Protein AF-A0A9P8FH98-F1 (afdb_monomer)

InterPro domains:
  IPR036866 Ribonuclease Z/Hydroxyacylglutathione hydrolase-like [G3DSA:3.60.15.10] (1-105)

Mean predicted aligned error: 7.42 Å

Sequence (120 aa):
MQFLLSLPDHFKLYTGYDYPPEDREYGGEKGQPRPYATVDEHKQSNKHAKSGTMENEFVQWRTTRDNELKAPKLLHQSLQVNLLGGRFPTASGEQPALLTVPVQLPEDFQNGVHGMKVKL

Organism: Aureobasidium melanogenum (NCBI:txid46634)

Nearest PDB structures (foldseek):
  4efz-assembly3_B  TM=9.538E-01  e=1.073E-05  Burkholderia pseudomallei 1710b
  4efz-assembly2_A  TM=9.603E-01  e=1.759E-05  Burkholderia pseudomallei 1710b

Solvent-accessible surface area (backbone atoms only — not comparable to full-atom values): 7738 Å² total; per-residue (Å²): 109,70,72,65,59,68,45,63,49,85,42,72,48,71,52,97,72,65,83,53,53,72,81,42,72,42,98,91,40,60,42,40,75,64,63,53,50,32,28,43,55,38,40,74,64,36,93,73,68,19,69,88,61,50,68,69,60,40,51,53,54,49,52,60,53,55,76,73,56,76,80,63,96,55,50,57,58,49,50,59,22,54,78,53,76,69,39,73,62,76,53,61,87,95,45,77,56,71,80,76,69,93,74,88,70,57,70,77,68,72,75,53,92,80,75,86,75,80,78,130

Structure (mmCIF, N/CA/C/O backbone):
data_AF-A0A9P8FH98-F1
#
_entry.id   AF-A0A9P8FH98-F1
#
loop_
_atom_site.group_PDB
_atom_site.id
_atom_site.type_symbol
_atom_site.label_atom_id
_atom_site.label_alt_id
_atom_site.label_comp_id
_atom_site.label_asym_id
_atom_site.label_entity_id
_atom_site.label_seq_id
_atom_site.pdbx_PDB_ins_code
_atom_site.Cartn_x
_atom_site.Cartn_y
_atom_site.Cartn_z
_atom_site.occupancy
_atom_site.B_iso_or_equiv
_atom_site.auth_seq_id
_atom_site.auth_comp_id
_atom_site.auth_asym_id
_atom_site.auth_atom_id
_atom_site.pdbx_PDB_model_num
ATOM 1 N N . MET A 1 1 ? -12.305 5.612 0.713 1.00 88.88 1 MET A N 1
ATOM 2 C CA . MET A 1 1 ? -12.540 4.903 1.993 1.00 88.88 1 MET A CA 1
ATOM 3 C C . MET A 1 1 ? -13.987 4.982 2.453 1.00 88.88 1 MET A C 1
ATOM 5 O O . MET A 1 1 ? -14.566 3.924 2.630 1.00 88.88 1 MET A O 1
ATOM 9 N N . GLN A 1 2 ? -14.594 6.169 2.589 1.00 93.44 2 GLN A N 1
ATOM 10 C CA . GLN A 1 2 ? -15.958 6.309 3.138 1.00 93.44 2 GLN A CA 1
ATOM 11 C C . GLN A 1 2 ? -17.017 5.447 2.433 1.00 93.44 2 GLN A C 1
ATOM 13 O O . GLN A 1 2 ? -17.798 4.783 3.100 1.00 93.44 2 GLN A O 1
ATOM 18 N N . PHE A 1 3 ? -16.975 5.350 1.098 1.00 95.75 3 PHE A N 1
ATOM 19 C CA . PHE A 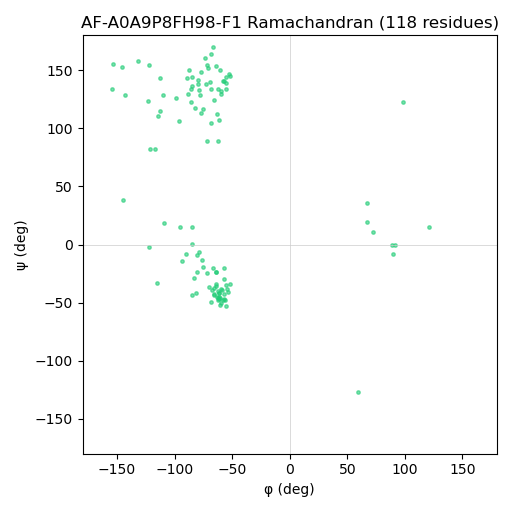1 3 ? -17.846 4.430 0.358 1.00 95.75 3 PHE A CA 1
ATOM 20 C C . PHE A 1 3 ? -17.700 2.968 0.818 1.00 95.75 3 PHE A C 1
ATOM 22 O O . PHE A 1 3 ? -18.696 2.325 1.122 1.00 95.75 3 PHE A O 1
ATOM 29 N N . LEU A 1 4 ? -16.472 2.454 0.954 1.00 96.12 4 LEU A N 1
ATOM 30 C CA . LEU A 1 4 ? -16.242 1.085 1.432 1.00 96.12 4 LEU A CA 1
ATOM 31 C C . LEU A 1 4 ? -16.730 0.895 2.873 1.00 96.12 4 LEU A C 1
ATOM 33 O O . LEU A 1 4 ? -17.253 -0.162 3.200 1.00 96.12 4 LEU A O 1
ATOM 37 N N . LEU A 1 5 ? -16.599 1.923 3.718 1.00 96.19 5 LEU A N 1
ATOM 38 C CA . LEU A 1 5 ? -17.099 1.889 5.094 1.00 96.19 5 LEU A CA 1
ATOM 39 C C . LEU A 1 5 ? -18.624 2.056 5.184 1.00 96.19 5 LEU A C 1
ATOM 41 O O . LEU A 1 5 ? -19.198 1.773 6.225 1.00 96.19 5 LEU A O 1
ATOM 45 N N . SER A 1 6 ? -19.306 2.469 4.115 1.00 9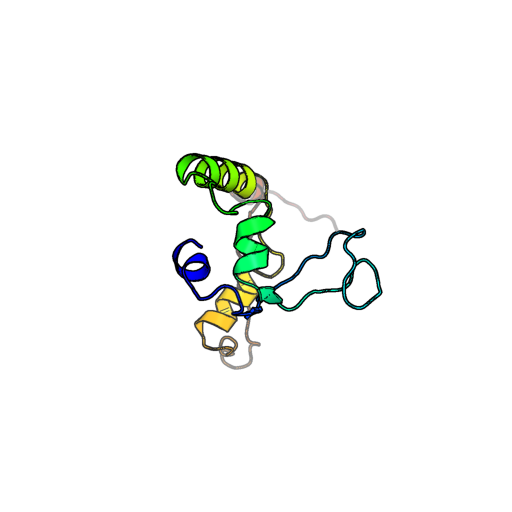6.62 6 SER A N 1
ATOM 46 C CA . SER A 1 6 ? -20.776 2.487 4.068 1.00 96.62 6 SER A CA 1
ATOM 47 C C . SER A 1 6 ? -21.403 1.119 3.769 1.00 96.62 6 SER A C 1
ATOM 49 O O . SER A 1 6 ? -22.617 0.969 3.884 1.00 96.62 6 SER A O 1
ATOM 51 N N . LEU A 1 7 ? -20.593 0.118 3.407 1.00 98.25 7 LEU A N 1
ATOM 52 C CA . LEU A 1 7 ? -21.054 -1.255 3.190 1.00 98.25 7 LEU A CA 1
ATOM 53 C C . LEU A 1 7 ? -21.492 -1.918 4.518 1.00 98.25 7 LEU A C 1
ATOM 55 O O . LEU A 1 7 ? -21.156 -1.417 5.594 1.00 98.25 7 LEU A O 1
ATOM 59 N N . PRO A 1 8 ? -22.236 -3.044 4.476 1.00 98.69 8 PRO A N 1
ATOM 60 C CA . PRO A 1 8 ? -22.638 -3.760 5.683 1.00 98.69 8 PRO A CA 1
ATOM 61 C C . PRO A 1 8 ? -21.446 -4.194 6.539 1.00 98.69 8 PRO A C 1
ATOM 63 O O . PRO A 1 8 ? -20.443 -4.685 6.028 1.00 98.69 8 PRO A O 1
ATOM 66 N N . ASP A 1 9 ? -21.601 -4.086 7.855 1.00 98.62 9 ASP A N 1
ATOM 67 C CA . ASP A 1 9 ? -20.528 -4.271 8.840 1.00 98.62 9 ASP A CA 1
ATOM 68 C C . ASP A 1 9 ? -19.798 -5.621 8.737 1.00 98.62 9 ASP A C 1
ATOM 70 O O . ASP A 1 9 ? -18.580 -5.690 8.895 1.00 98.62 9 ASP A O 1
ATOM 74 N N . HIS A 1 10 ? -20.523 -6.685 8.387 1.00 98.50 10 HIS A N 1
ATOM 75 C CA . HIS A 1 10 ? -19.986 -8.040 8.253 1.00 98.50 10 HIS A CA 1
ATOM 76 C C . HIS A 1 10 ? -19.232 -8.294 6.934 1.00 98.50 10 HIS A C 1
ATOM 78 O O . HIS A 1 10 ? -18.660 -9.374 6.757 1.00 98.50 10 HIS A O 1
ATOM 84 N N . PHE A 1 11 ? -19.235 -7.350 5.986 1.00 98.56 11 PHE A N 1
ATOM 85 C CA . PHE A 1 11 ? -18.540 -7.530 4.712 1.00 98.56 11 PHE A CA 1
ATOM 86 C C . PHE A 1 11 ? -17.031 -7.545 4.930 1.00 98.56 11 PHE A C 1
ATOM 88 O O . PHE A 1 11 ? -16.474 -6.690 5.616 1.00 98.56 11 PHE A O 1
ATOM 95 N N . LYS A 1 12 ? -16.363 -8.516 4.306 1.00 98.50 12 LYS A N 1
ATOM 96 C CA . LYS A 1 12 ? -14.905 -8.639 4.320 1.00 98.50 12 LYS A CA 1
ATOM 97 C C . LYS A 1 12 ? -14.312 -7.786 3.206 1.00 98.50 12 LYS A C 1
ATOM 99 O O . LYS A 1 12 ? -14.615 -8.002 2.034 1.00 98.50 12 LYS A O 1
ATOM 104 N N . LEU A 1 13 ? -13.438 -6.855 3.570 1.00 97.88 13 LEU A N 1
ATOM 105 C CA . LEU A 1 13 ? -12.635 -6.081 2.631 1.00 97.88 13 LEU A CA 1
ATOM 106 C C . LEU A 1 13 ? -11.264 -6.746 2.505 1.00 97.88 13 LEU A C 1
ATOM 108 O O . LEU A 1 13 ? -10.452 -6.688 3.428 1.00 97.88 13 LEU A O 1
ATOM 112 N N . TYR A 1 14 ? -11.026 -7.409 1.374 1.00 97.62 14 TYR A N 1
ATOM 113 C CA . TYR A 1 14 ? -9.752 -8.068 1.091 1.00 97.62 14 TYR A CA 1
ATOM 114 C C . TYR A 1 14 ? -8.705 -7.040 0.659 1.00 97.62 14 TYR A C 1
ATOM 116 O O . TYR A 1 14 ? -8.960 -6.222 -0.228 1.00 97.62 14 TYR A O 1
ATOM 124 N N . THR A 1 15 ? -7.535 -7.061 1.294 1.00 94.50 15 THR A N 1
ATOM 125 C CA . THR A 1 15 ? -6.455 -6.112 1.006 1.00 94.50 15 THR A CA 1
ATOM 126 C C . THR A 1 15 ? -5.547 -6.646 -0.099 1.00 94.50 15 THR A C 1
ATOM 128 O O . THR A 1 15 ? -5.265 -7.837 -0.177 1.00 94.50 15 THR A O 1
ATOM 131 N N . GLY A 1 16 ? -5.059 -5.753 -0.966 1.00 95.12 16 GLY A N 1
ATOM 132 C CA . GLY A 1 16 ? -4.065 -6.126 -1.981 1.00 95.12 16 GLY A CA 1
ATOM 133 C C . GLY A 1 16 ? -2.676 -6.395 -1.394 1.00 95.12 16 GLY A C 1
ATOM 134 O O . GLY A 1 16 ? -1.891 -7.130 -1.979 1.00 95.12 16 GLY A O 1
ATOM 135 N N . TYR A 1 17 ? -2.384 -5.803 -0.233 1.00 95.25 17 TYR A N 1
ATOM 136 C CA . TYR A 1 17 ? -1.128 -5.953 0.492 1.00 95.25 17 TYR A CA 1
ATOM 137 C C . TYR A 1 17 ? -1.389 -5.900 1.989 1.00 95.25 17 TYR A C 1
ATOM 139 O O . TYR A 1 17 ? -2.316 -5.225 2.447 1.00 95.25 17 TYR A O 1
ATOM 147 N N . ASP A 1 18 ? -0.519 -6.549 2.749 1.00 95.06 18 ASP A N 1
ATOM 148 C CA . ASP A 1 18 ? -0.491 -6.424 4.190 1.00 95.06 18 ASP A CA 1
ATOM 149 C C . ASP A 1 18 ? 0.954 -6.461 4.695 1.00 95.06 18 ASP A C 1
ATOM 151 O O . ASP A 1 18 ? 1.742 -7.329 4.324 1.00 95.06 18 ASP A O 1
ATOM 155 N N . TYR A 1 19 ? 1.290 -5.465 5.510 1.00 93.69 19 TYR A N 1
ATOM 156 C CA . TYR A 1 19 ? 2.607 -5.278 6.109 1.00 93.69 19 TYR A CA 1
ATOM 157 C C . TYR A 1 19 ? 2.431 -5.381 7.631 1.00 93.69 19 TYR A C 1
ATOM 159 O O . TYR A 1 19 ? 2.233 -4.346 8.282 1.00 93.69 19 TYR A O 1
ATOM 167 N N . PRO A 1 20 ? 2.385 -6.607 8.192 1.00 92.56 20 PRO A N 1
ATOM 168 C CA . PRO A 1 20 ? 2.103 -6.821 9.605 1.00 92.56 20 PRO A CA 1
ATOM 169 C C . PRO A 1 20 ? 3.142 -6.123 10.489 1.00 92.56 20 PRO A C 1
ATOM 171 O O . PRO A 1 20 ? 4.340 -6.334 10.297 1.00 92.56 20 PRO A O 1
ATOM 174 N N . PRO A 1 21 ? 2.712 -5.325 11.482 1.00 91.94 21 PRO A N 1
ATOM 175 C CA . PRO A 1 21 ? 3.550 -5.029 12.636 1.00 91.94 21 PRO A CA 1
ATOM 176 C C . PRO A 1 21 ? 4.002 -6.335 13.303 1.00 91.94 21 PRO A C 1
ATOM 178 O O . PRO A 1 21 ? 3.228 -7.294 13.352 1.00 91.94 21 PRO A O 1
ATOM 181 N N . GLU A 1 22 ? 5.228 -6.367 13.826 1.00 92.56 22 GLU A N 1
ATOM 182 C CA . GLU A 1 22 ? 5.819 -7.567 14.440 1.00 92.56 22 GLU A CA 1
ATOM 183 C C . GLU A 1 22 ? 4.977 -8.124 15.595 1.00 92.56 22 GLU A C 1
ATOM 185 O O . GLU A 1 22 ? 4.955 -9.327 15.837 1.00 92.56 22 GLU A O 1
ATOM 190 N N . ASP A 1 23 ? 4.252 -7.257 16.295 1.00 92.56 23 ASP A N 1
ATOM 191 C CA . ASP A 1 23 ? 3.439 -7.579 17.461 1.00 92.56 23 ASP A CA 1
ATOM 192 C C . ASP A 1 23 ? 1.990 -7.958 17.127 1.00 92.56 23 ASP A C 1
ATOM 194 O O . ASP A 1 23 ? 1.262 -8.418 18.010 1.00 92.56 23 ASP A O 1
ATOM 198 N N . ARG A 1 24 ? 1.551 -7.801 15.872 1.00 91.88 24 ARG A N 1
ATOM 199 C CA . ARG A 1 24 ? 0.159 -8.058 15.496 1.00 91.88 24 ARG A CA 1
ATOM 200 C C . ARG A 1 24 ? -0.118 -9.558 15.427 1.00 91.88 24 ARG A C 1
ATOM 202 O O . ARG A 1 24 ? 0.411 -10.251 14.560 1.00 91.88 24 ARG A O 1
ATOM 209 N N . GLU A 1 25 ? -1.004 -10.035 16.295 1.00 92.44 25 GLU A N 1
ATOM 210 C CA . GLU A 1 25 ? -1.488 -11.417 16.286 1.00 92.44 25 GLU A CA 1
ATOM 211 C C . GLU A 1 25 ? -2.555 -11.640 15.209 1.00 92.44 25 GLU A C 1
ATOM 213 O O . GLU A 1 25 ? -3.505 -10.864 15.066 1.00 92.44 25 GLU A O 1
ATOM 218 N N . TYR A 1 26 ? -2.408 -12.722 14.447 1.00 91.50 26 TYR A N 1
ATOM 219 C CA . TYR A 1 26 ? -3.413 -13.204 13.508 1.00 91.50 26 TYR A CA 1
ATOM 220 C C . TYR A 1 26 ? -3.240 -14.710 13.282 1.00 91.50 26 TYR A C 1
ATOM 222 O O . TYR A 1 26 ? -2.130 -15.194 13.093 1.00 91.50 26 TYR A O 1
ATOM 230 N N . GLY A 1 27 ? -4.335 -15.475 13.322 1.00 88.94 27 GLY A N 1
ATOM 231 C CA . GLY A 1 27 ? -4.278 -16.929 13.116 1.00 88.94 27 GLY A CA 1
ATOM 232 C C . GLY A 1 27 ? -3.542 -17.712 14.213 1.00 88.94 27 GLY A C 1
ATOM 233 O O . GLY A 1 27 ? -3.146 -18.843 13.971 1.00 88.94 27 GLY A O 1
ATOM 234 N N . GLY A 1 28 ? -3.367 -17.127 15.404 1.00 91.88 28 GLY A N 1
ATOM 235 C CA . GLY A 1 28 ? -2.667 -17.753 16.534 1.00 91.88 28 GLY A CA 1
ATOM 236 C C . GLY A 1 28 ? -1.167 -17.450 16.607 1.00 91.88 28 GLY A C 1
ATOM 237 O O . GLY A 1 28 ? -0.513 -17.891 17.546 1.00 91.88 28 GLY A O 1
ATOM 238 N N . GLU A 1 29 ? -0.628 -16.672 15.666 1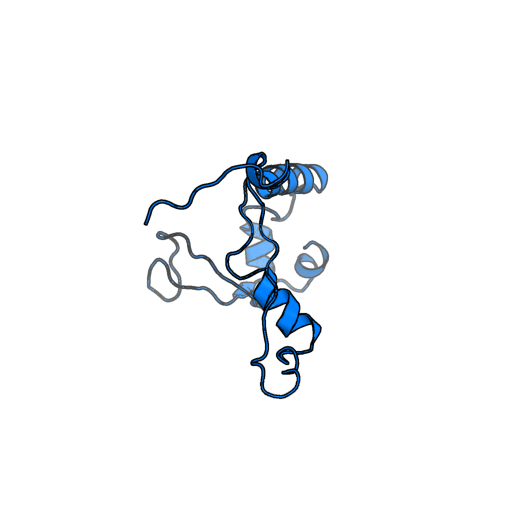.00 92.12 29 GLU A N 1
ATOM 239 C CA . GLU A 1 29 ? 0.787 -16.296 15.625 1.00 92.12 29 GLU A CA 1
ATOM 240 C C . GLU A 1 29 ? 0.964 -14.784 15.400 1.00 92.12 29 GLU A C 1
ATOM 242 O O . GLU A 1 29 ? 0.076 -14.098 14.887 1.00 92.12 29 GLU A O 1
ATOM 247 N N . LYS A 1 30 ? 2.126 -14.249 15.792 1.00 93.88 30 LYS A N 1
ATOM 248 C CA . LYS A 1 30 ? 2.492 -12.835 15.612 1.00 93.88 30 LYS A CA 1
ATOM 249 C C . LYS A 1 30 ? 3.142 -12.587 14.258 1.00 93.88 30 LYS A C 1
ATOM 251 O O . LYS A 1 30 ? 3.808 -13.462 13.714 1.00 93.88 30 LYS A O 1
ATOM 256 N N . GLY A 1 31 ? 2.959 -11.383 13.722 1.00 91.44 31 GLY A N 1
ATOM 257 C CA . GLY A 1 31 ? 3.571 -10.975 12.458 1.00 91.44 31 GLY A CA 1
ATOM 258 C C . GLY A 1 31 ? 2.958 -11.648 11.227 1.00 91.44 31 GLY A C 1
ATOM 259 O O . GLY A 1 31 ? 3.502 -11.527 10.132 1.00 91.44 31 GLY A O 1
ATOM 260 N N . GLN A 1 32 ? 1.828 -12.347 11.378 1.00 92.94 32 GLN A N 1
ATOM 261 C CA . GLN A 1 32 ? 1.185 -13.038 10.266 1.00 92.94 32 GLN A CA 1
ATOM 262 C C . GLN A 1 32 ? 0.377 -12.073 9.390 1.00 92.94 32 GLN A C 1
ATOM 264 O O . GLN A 1 32 ? -0.293 -11.168 9.916 1.00 92.94 32 GLN A O 1
ATOM 269 N N . PRO A 1 33 ? 0.395 -12.259 8.056 1.00 93.31 33 PRO A N 1
ATOM 270 C CA . PRO A 1 33 ? -0.410 -11.464 7.156 1.00 93.31 33 PRO A CA 1
ATOM 271 C C . PRO A 1 33 ? -1.893 -11.793 7.327 1.00 93.31 33 PRO A C 1
ATOM 273 O O . PRO A 1 33 ? -2.302 -12.946 7.457 1.00 93.31 33 PRO A O 1
ATOM 276 N N . ARG A 1 34 ? -2.713 -10.752 7.284 1.00 94.31 34 ARG A N 1
ATOM 277 C CA . ARG A 1 34 ? -4.159 -10.796 7.402 1.00 94.31 34 ARG A CA 1
ATOM 278 C C . ARG A 1 34 ? -4.767 -10.388 6.052 1.00 94.31 34 ARG A C 1
ATOM 280 O O . ARG A 1 34 ? -4.622 -9.233 5.661 1.00 94.31 34 ARG A O 1
ATOM 287 N N . PRO A 1 35 ? -5.473 -11.292 5.346 1.00 95.06 35 PRO A N 1
ATOM 288 C CA . PRO A 1 35 ? -5.941 -11.048 3.979 1.00 95.06 35 PRO A CA 1
ATOM 289 C C . PRO A 1 35 ? -7.151 -10.111 3.890 1.00 95.06 35 PRO A C 1
ATOM 291 O O . PRO A 1 35 ? -7.447 -9.597 2.816 1.00 95.06 35 PRO A O 1
ATOM 294 N N . TYR A 1 36 ? -7.889 -9.924 4.988 1.00 96.62 36 TYR A N 1
ATOM 295 C CA . TYR A 1 36 ? -9.044 -9.031 5.041 1.00 96.62 36 TYR A CA 1
ATOM 296 C C . TYR A 1 36 ? -9.288 -8.507 6.455 1.00 96.62 36 TYR A C 1
ATOM 298 O O . TYR A 1 36 ? -9.002 -9.200 7.436 1.00 96.62 36 TYR A O 1
ATOM 306 N N . ALA A 1 37 ? -9.937 -7.352 6.560 1.00 95.94 37 ALA A N 1
ATOM 307 C CA . ALA A 1 37 ? -10.681 -6.946 7.749 1.00 95.94 37 ALA A CA 1
ATOM 308 C C . ALA A 1 37 ? -12.138 -6.665 7.368 1.00 95.94 37 ALA A C 1
ATOM 310 O O . ALA A 1 37 ? -12.460 -6.426 6.203 1.00 95.94 37 ALA A O 1
ATOM 311 N N . THR A 1 38 ? -13.043 -6.791 8.327 1.00 98.12 38 THR A N 1
ATOM 312 C CA . THR A 1 38 ? -14.453 -6.460 8.125 1.00 98.12 38 THR A CA 1
ATOM 313 C C . THR A 1 38 ? -14.650 -4.947 8.071 1.00 98.12 38 THR A C 1
ATOM 315 O O . THR A 1 38 ? -13.799 -4.173 8.524 1.00 98.12 38 THR A O 1
ATOM 318 N N . VAL A 1 39 ? -15.775 -4.510 7.505 1.00 98.56 39 VAL A N 1
ATOM 319 C CA . VAL A 1 39 ? -16.153 -3.091 7.509 1.00 98.56 39 VAL A CA 1
ATOM 320 C C . VAL A 1 39 ? -16.222 -2.554 8.940 1.00 98.56 39 VAL A C 1
ATOM 322 O O . VAL A 1 39 ? -15.693 -1.472 9.199 1.00 98.56 39 VAL A O 1
ATOM 325 N N . ASP A 1 40 ? -16.790 -3.324 9.871 1.00 98.50 40 ASP A N 1
ATOM 326 C CA . ASP A 1 40 ? -16.850 -2.961 11.291 1.00 98.50 40 ASP A CA 1
ATOM 327 C C . ASP A 1 40 ? -15.458 -2.758 11.906 1.00 98.50 40 ASP A C 1
ATOM 329 O O . ASP A 1 40 ? -15.156 -1.703 12.466 1.00 98.50 40 ASP A O 1
ATOM 333 N N . GLU A 1 41 ? -14.548 -3.716 11.710 1.00 97.44 41 GLU A N 1
ATOM 334 C CA . GLU A 1 41 ? -13.176 -3.601 12.214 1.00 97.44 41 GLU A CA 1
ATOM 335 C C . GLU A 1 41 ? -12.467 -2.363 11.654 1.00 97.44 41 GLU A C 1
ATOM 337 O O . GLU A 1 41 ? -11.763 -1.667 12.392 1.00 97.44 41 GLU A O 1
ATOM 342 N N . HIS A 1 42 ? -12.669 -2.032 10.374 1.00 97.69 42 HIS A N 1
ATOM 343 C CA . HIS A 1 42 ? -12.121 -0.803 9.805 1.00 97.69 42 HIS A CA 1
ATOM 344 C C . HIS A 1 42 ? -12.743 0.462 10.414 1.00 97.69 42 HIS A C 1
ATOM 346 O O . HIS A 1 42 ? -12.002 1.400 10.719 1.00 97.69 42 HIS A O 1
ATOM 352 N N . LYS A 1 43 ? -14.064 0.498 10.623 1.00 98.06 43 LYS A N 1
ATOM 353 C CA . LYS A 1 43 ? -14.752 1.629 11.271 1.00 98.06 43 LYS A CA 1
ATOM 354 C C . LYS A 1 43 ? -14.240 1.881 12.682 1.00 98.06 43 LYS A C 1
ATOM 356 O O . LYS A 1 43 ? -14.113 3.037 13.072 1.00 98.06 43 LYS A O 1
ATOM 361 N N . GLN A 1 44 ? -13.949 0.825 13.434 1.00 97.81 44 GLN A N 1
ATOM 362 C CA . GLN A 1 44 ? -13.546 0.937 14.835 1.00 97.81 44 GLN A CA 1
ATOM 363 C C . GLN A 1 44 ? -12.043 1.195 14.999 1.00 97.81 44 GLN A C 1
ATOM 365 O O . GLN A 1 44 ? -11.634 2.029 15.807 1.00 97.81 44 GLN A O 1
ATOM 370 N N . SER A 1 45 ? -11.212 0.485 14.231 1.00 95.12 45 SER A N 1
ATOM 371 C CA . SER A 1 45 ? -9.787 0.317 14.553 1.00 95.12 45 SER A CA 1
ATOM 372 C C . SER A 1 45 ? -8.812 0.791 13.473 1.00 95.12 45 SER A C 1
ATOM 374 O O . SER A 1 45 ? -7.599 0.750 13.690 1.00 95.12 45 SER A O 1
ATOM 376 N N . ASN A 1 46 ? -9.285 1.280 12.318 1.00 95.38 46 ASN A N 1
ATOM 377 C CA . ASN A 1 46 ? -8.374 1.803 11.300 1.00 95.38 46 ASN A CA 1
ATOM 378 C C . ASN A 1 46 ? -7.610 3.023 11.843 1.00 95.38 46 ASN A C 1
ATOM 380 O O . ASN A 1 46 ? -8.176 4.095 12.046 1.00 95.38 46 ASN A O 1
ATOM 384 N N . LYS A 1 47 ? -6.297 2.864 12.030 1.00 93.56 47 LYS A N 1
ATOM 385 C CA . LYS A 1 47 ? -5.409 3.896 12.589 1.00 93.56 47 LYS A CA 1
ATOM 386 C C . LYS A 1 47 ? -5.401 5.228 11.831 1.00 93.56 47 LYS A C 1
ATOM 388 O O . LYS A 1 47 ? -4.998 6.229 12.408 1.00 93.56 47 LYS A O 1
ATOM 393 N N . HIS A 1 48 ? -5.835 5.236 10.571 1.00 95.19 48 HIS A N 1
ATOM 394 C CA . HIS A 1 48 ? -5.750 6.403 9.691 1.00 95.19 48 HIS A CA 1
ATOM 395 C C . HIS A 1 48 ? -7.109 6.951 9.271 1.00 95.19 48 HIS A C 1
ATOM 397 O O . HIS A 1 48 ? -7.223 8.142 9.029 1.00 95.19 48 HIS A O 1
ATOM 403 N N . ALA A 1 49 ? -8.116 6.090 9.119 1.00 95.75 49 ALA A N 1
ATOM 404 C CA . ALA A 1 49 ? -9.392 6.443 8.491 1.00 95.75 49 ALA A CA 1
ATOM 405 C C . ALA A 1 49 ? -10.589 5.729 9.143 1.00 95.75 49 ALA A C 1
ATOM 407 O O . ALA A 1 49 ? -11.488 5.258 8.444 1.00 95.75 49 ALA A O 1
ATOM 408 N N . LYS A 1 50 ? -10.564 5.577 10.472 1.00 96.00 50 LYS A N 1
ATOM 409 C CA . LYS A 1 50 ? -11.701 5.063 11.252 1.00 96.00 50 LYS A CA 1
ATOM 410 C C . LYS A 1 50 ? -12.888 6.033 11.222 1.00 96.00 50 LYS A C 1
ATOM 412 O O . LYS A 1 50 ? -12.773 7.177 10.778 1.00 96.00 50 LYS A O 1
ATOM 417 N N . SER A 1 51 ? -14.037 5.584 11.719 1.00 95.81 51 SER A N 1
ATOM 418 C CA . SER A 1 51 ? -15.212 6.442 11.887 1.00 95.81 51 SER A CA 1
ATOM 419 C C . SER A 1 51 ? -14.872 7.669 12.735 1.00 95.81 51 SER A C 1
ATOM 421 O O . SER A 1 51 ? -14.233 7.558 13.781 1.00 95.81 51 SER A O 1
ATOM 423 N N . GLY A 1 52 ? -15.309 8.840 12.272 1.00 94.56 52 GLY A N 1
ATOM 424 C CA . GLY A 1 52 ? -15.042 10.126 12.919 1.00 94.56 52 GLY A CA 1
ATOM 425 C C . GLY A 1 52 ? -13.756 10.828 12.470 1.00 94.56 52 GLY A C 1
ATOM 426 O O . GLY A 1 52 ? -13.576 11.985 12.829 1.00 94.56 52 GLY A O 1
ATOM 427 N N . THR A 1 53 ? -12.889 10.197 11.666 1.00 96.19 53 THR A N 1
ATOM 428 C CA . THR A 1 53 ? -11.751 10.902 11.051 1.00 96.19 53 THR A CA 1
ATOM 429 C C . THR A 1 53 ? -12.250 11.957 10.061 1.00 96.19 53 THR A C 1
ATOM 431 O O . THR A 1 53 ? -12.972 11.622 9.116 1.00 96.19 53 THR A O 1
ATOM 434 N N . MET A 1 54 ? -11.843 13.216 10.249 1.00 96.56 54 MET A N 1
ATOM 435 C CA . MET A 1 54 ? -12.193 14.300 9.331 1.00 96.56 54 MET A CA 1
ATOM 436 C C . MET A 1 54 ? -11.349 14.246 8.050 1.00 96.56 54 MET A C 1
ATOM 438 O O . MET A 1 54 ? -10.193 13.822 8.056 1.00 96.56 54 MET A O 1
ATOM 442 N N . GLU A 1 55 ? -11.922 14.687 6.929 1.00 96.56 55 GLU A N 1
ATOM 443 C CA . GLU A 1 55 ? -11.244 14.650 5.627 1.00 96.56 55 GLU A CA 1
ATOM 444 C C . GLU A 1 55 ? -9.962 15.490 5.615 1.00 96.56 55 GLU A C 1
ATOM 446 O O . GLU A 1 55 ? -8.923 15.017 5.164 1.00 96.56 55 GLU A O 1
ATOM 451 N N . ASN A 1 56 ? -10.012 16.708 6.156 1.00 97.69 56 ASN A N 1
ATOM 452 C CA . ASN A 1 56 ? -8.859 17.605 6.226 1.00 97.69 56 ASN A CA 1
ATOM 453 C C . ASN A 1 56 ? -7.709 17.016 7.059 1.00 97.69 56 ASN A C 1
ATOM 455 O O . ASN A 1 56 ? -6.558 17.085 6.632 1.00 97.69 56 ASN A O 1
ATOM 459 N N . GLU A 1 57 ? -8.012 16.392 8.200 1.00 96.88 57 GLU A N 1
ATOM 460 C CA . GLU A 1 57 ? -7.027 15.703 9.041 1.00 96.88 57 GLU A CA 1
ATOM 461 C C . GLU A 1 57 ? -6.384 1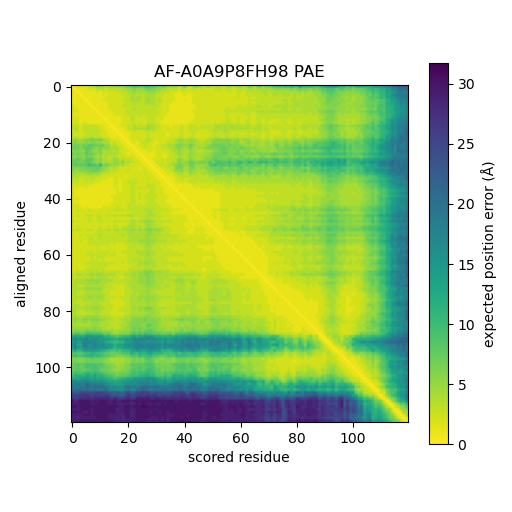4.534 8.293 1.00 96.88 57 GLU A C 1
ATOM 463 O O . GLU A 1 57 ? -5.158 14.402 8.278 1.00 96.88 57 GLU A O 1
ATOM 468 N N . PHE A 1 58 ? -7.199 13.713 7.620 1.00 97.38 58 PHE A N 1
ATOM 469 C CA . PHE A 1 58 ? -6.700 12.606 6.810 1.00 97.38 58 PHE A CA 1
ATOM 470 C C . PHE A 1 58 ? -5.808 13.098 5.666 1.00 97.38 58 PHE A C 1
ATOM 472 O O . PHE A 1 58 ? -4.721 12.555 5.470 1.00 97.38 58 PHE A O 1
ATOM 479 N N . VAL A 1 59 ? -6.240 14.119 4.920 1.00 97.94 59 VAL A N 1
ATOM 480 C CA . VAL A 1 59 ? -5.486 14.677 3.786 1.00 97.94 59 VAL A CA 1
ATOM 481 C C . VAL A 1 59 ? -4.161 15.264 4.256 1.00 97.94 59 VAL A C 1
ATOM 483 O O . VAL A 1 59 ? -3.127 14.976 3.651 1.00 97.94 59 VAL A O 1
ATOM 486 N N . GLN A 1 60 ? -4.160 16.033 5.346 1.00 98.06 60 GLN A N 1
ATOM 487 C CA . GLN A 1 60 ? -2.935 16.593 5.911 1.00 98.06 60 GLN A CA 1
ATOM 488 C C . GL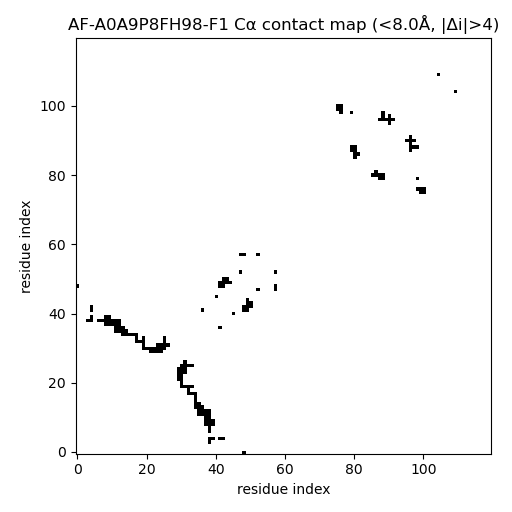N A 1 60 ? -1.969 15.483 6.336 1.00 98.06 60 GLN A C 1
ATOM 490 O O . GLN A 1 60 ? -0.815 15.472 5.907 1.00 98.06 60 GLN A O 1
ATOM 495 N N . TRP A 1 61 ? -2.444 14.517 7.127 1.00 97.50 61 TRP A N 1
ATOM 496 C CA . TRP A 1 61 ? -1.636 13.380 7.564 1.00 97.50 61 TRP A CA 1
ATOM 497 C C . TRP A 1 61 ? -1.071 12.588 6.375 1.00 97.50 61 TRP A C 1
ATOM 499 O O . TRP A 1 61 ? 0.124 12.275 6.340 1.00 97.50 61 TRP A O 1
ATOM 509 N N . ARG A 1 62 ? -1.915 12.285 5.380 1.00 97.94 62 ARG A N 1
ATOM 510 C CA . ARG A 1 62 ? -1.536 11.480 4.217 1.00 97.94 62 ARG A CA 1
ATOM 511 C C . ARG A 1 62 ? -0.494 12.193 3.362 1.00 97.94 62 ARG A C 1
ATOM 513 O O . ARG A 1 62 ? 0.492 11.559 2.995 1.00 97.94 62 ARG A O 1
ATOM 520 N N . THR A 1 63 ? -0.682 13.492 3.124 1.00 98.25 63 THR A N 1
ATOM 521 C CA . THR A 1 63 ? 0.240 14.335 2.345 1.00 98.25 63 THR A CA 1
ATOM 522 C C . THR A 1 63 ? 1.608 14.414 3.013 1.00 98.25 63 THR A C 1
ATOM 524 O O . THR A 1 63 ? 2.621 14.163 2.365 1.00 98.25 63 THR A O 1
ATOM 527 N N . THR A 1 64 ? 1.649 14.685 4.323 1.00 98.19 64 THR A N 1
ATOM 528 C CA . THR A 1 64 ? 2.907 14.719 5.084 1.00 98.19 64 THR A CA 1
ATOM 529 C C . THR A 1 64 ? 3.642 13.388 4.984 1.00 98.19 64 THR A C 1
ATOM 531 O O . THR A 1 64 ? 4.826 13.360 4.663 1.00 98.19 64 THR A O 1
ATOM 534 N N . ARG A 1 65 ? 2.931 12.274 5.188 1.00 97.56 65 ARG A N 1
ATOM 535 C CA . ARG A 1 65 ? 3.537 10.942 5.123 1.00 97.56 65 ARG A CA 1
ATOM 536 C C . ARG A 1 65 ? 4.017 10.583 3.716 1.00 97.56 65 ARG A C 1
ATOM 538 O O . ARG A 1 65 ? 5.041 9.923 3.591 1.00 97.56 65 ARG A O 1
ATOM 545 N N . ASP A 1 66 ? 3.289 10.965 2.667 1.00 97.94 66 ASP A N 1
ATOM 546 C CA . ASP A 1 66 ? 3.681 10.669 1.281 1.00 97.94 66 ASP A CA 1
ATOM 547 C C . ASP A 1 66 ? 4.991 11.357 0.886 1.00 97.94 66 ASP A C 1
ATOM 549 O O . ASP A 1 66 ? 5.801 10.744 0.195 1.00 97.94 66 ASP A O 1
ATOM 553 N N . ASN A 1 67 ? 5.254 12.560 1.403 1.00 97.75 67 ASN A N 1
ATOM 554 C CA . ASN A 1 67 ? 6.503 13.287 1.151 1.00 97.75 67 ASN A CA 1
ATOM 555 C C . ASN A 1 67 ? 7.752 12.610 1.749 1.00 97.75 67 ASN A C 1
ATOM 557 O O . ASN A 1 67 ? 8.867 12.891 1.318 1.00 97.75 67 ASN A O 1
ATOM 561 N N . GLU A 1 68 ? 7.585 11.722 2.731 1.00 97.12 68 GLU A N 1
ATOM 562 C CA . GLU A 1 68 ? 8.690 11.010 3.390 1.00 97.12 68 GLU A CA 1
ATOM 563 C C . GLU A 1 68 ? 8.981 9.638 2.759 1.00 97.12 68 GLU A C 1
ATOM 565 O O . GLU A 1 68 ? 10.014 9.018 3.035 1.00 97.12 68 GLU A O 1
ATOM 570 N N . LEU A 1 69 ? 8.068 9.120 1.933 1.00 96.38 69 LEU A N 1
ATOM 571 C CA . LEU A 1 69 ? 8.179 7.774 1.383 1.00 96.38 69 LEU A CA 1
ATOM 572 C C . LEU A 1 69 ? 9.035 7.756 0.115 1.00 96.38 69 LEU A C 1
ATOM 574 O O . LEU A 1 69 ? 8.853 8.533 -0.817 1.00 96.38 69 LEU A O 1
ATOM 578 N N . LYS A 1 70 ? 9.949 6.786 0.049 1.00 95.19 70 LYS A N 1
ATOM 579 C CA . LYS A 1 70 ? 10.697 6.489 -1.177 1.00 95.19 70 LYS A CA 1
ATOM 580 C C . LYS A 1 70 ? 9.781 5.842 -2.214 1.00 95.19 70 LYS A C 1
ATOM 582 O O . LYS A 1 70 ? 8.853 5.109 -1.868 1.00 95.19 70 LYS A O 1
ATOM 587 N N . ALA A 1 71 ? 10.111 6.034 -3.490 1.00 93.25 71 ALA A N 1
ATOM 588 C CA . ALA A 1 71 ? 9.469 5.302 -4.574 1.00 93.25 71 ALA A CA 1
ATOM 589 C C . ALA A 1 71 ? 9.580 3.774 -4.347 1.00 93.25 71 ALA A C 1
ATOM 591 O O . ALA A 1 71 ? 10.647 3.293 -3.945 1.00 93.25 71 ALA A O 1
ATOM 592 N N . PRO A 1 72 ? 8.515 2.988 -4.609 1.00 95.31 72 PRO A N 1
ATOM 593 C CA . PRO A 1 72 ? 8.584 1.533 -4.531 1.00 95.31 72 PRO A CA 1
ATOM 594 C C . PRO A 1 72 ? 9.672 0.960 -5.445 1.00 95.31 72 PRO A C 1
ATOM 596 O O . PRO A 1 72 ? 9.811 1.376 -6.594 1.00 95.31 72 PRO A O 1
ATOM 599 N N . LYS A 1 73 ? 10.393 -0.062 -4.965 1.00 94.69 73 LYS A N 1
ATOM 600 C CA . LYS A 1 73 ? 11.539 -0.680 -5.664 1.00 94.69 73 LYS A CA 1
ATOM 601 C C . LYS A 1 73 ? 11.239 -1.109 -7.108 1.00 94.69 73 LYS A C 1
ATOM 603 O O . LYS A 1 73 ? 12.129 -1.062 -7.948 1.00 94.69 73 LYS A O 1
ATOM 608 N N . LEU A 1 74 ? 10.009 -1.550 -7.374 1.00 96.12 74 LEU A N 1
ATOM 609 C CA . LEU A 1 74 ? 9.575 -2.065 -8.677 1.00 96.12 74 LEU A CA 1
ATOM 610 C C . LEU A 1 74 ? 8.607 -1.122 -9.409 1.00 96.12 74 LEU A C 1
ATOM 612 O O . LEU A 1 74 ? 7.884 -1.572 -10.292 1.00 96.12 74 LEU A O 1
ATOM 616 N N . LEU A 1 75 ? 8.537 0.163 -9.038 1.00 95.88 75 LEU A N 1
ATOM 617 C CA . LEU A 1 75 ? 7.552 1.091 -9.605 1.00 95.88 75 LEU A CA 1
ATOM 618 C C . LEU A 1 75 ? 7.630 1.152 -11.141 1.00 95.88 75 LEU A C 1
ATOM 620 O O . LEU A 1 75 ? 6.626 0.931 -11.814 1.00 95.88 75 LEU A O 1
ATOM 624 N N . HIS A 1 76 ? 8.816 1.401 -11.704 1.00 95.31 76 HIS A N 1
ATOM 625 C CA . HIS A 1 76 ? 8.988 1.573 -13.151 1.00 95.31 76 HIS A CA 1
ATOM 626 C C . HIS A 1 76 ? 8.738 0.283 -13.941 1.00 95.31 76 HIS A C 1
ATOM 628 O O . HIS A 1 76 ? 8.133 0.324 -15.012 1.00 95.31 76 HIS A O 1
ATOM 634 N N . GLN A 1 77 ? 9.171 -0.860 -13.414 1.00 95.19 77 GLN A N 1
ATOM 635 C CA . GLN A 1 77 ? 8.990 -2.172 -14.033 1.00 95.19 77 GLN A CA 1
ATOM 636 C C . GLN A 1 77 ? 7.512 -2.574 -14.022 1.00 95.19 77 GLN A C 1
ATOM 638 O O . GLN A 1 77 ? 6.956 -2.925 -15.062 1.00 95.19 77 GLN A O 1
ATOM 643 N N . SER A 1 78 ? 6.861 -2.460 -12.859 1.00 96.62 78 SER A N 1
ATOM 644 C CA . SER A 1 78 ? 5.449 -2.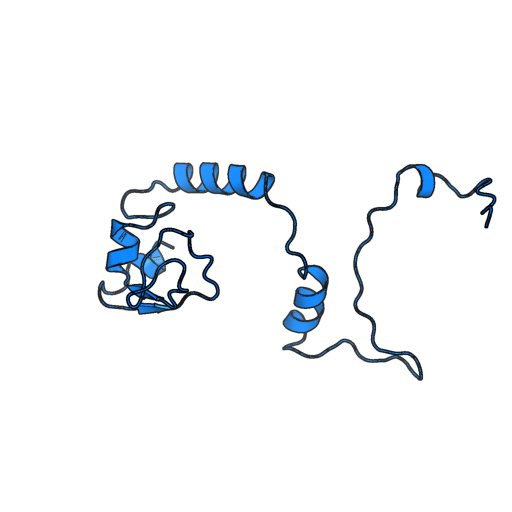804 -12.691 1.00 96.62 78 SER A CA 1
ATOM 645 C C . SER A 1 78 ? 4.551 -1.947 -13.574 1.00 96.62 78 SER A C 1
ATOM 647 O O . SER A 1 78 ? 3.637 -2.480 -14.190 1.00 96.62 78 SER A O 1
ATOM 649 N N . LEU A 1 79 ? 4.811 -0.640 -13.692 1.00 95.62 79 LEU A N 1
ATOM 650 C CA . LEU A 1 79 ? 4.011 0.235 -14.556 1.00 95.62 79 LEU A CA 1
ATOM 651 C C . LEU A 1 79 ? 4.060 -0.204 -16.025 1.00 95.62 79 LEU A C 1
ATOM 653 O O . LEU A 1 79 ? 3.013 -0.315 -16.656 1.00 95.62 79 LEU A O 1
ATOM 657 N N . GLN A 1 80 ? 5.248 -0.506 -16.553 1.00 95.75 80 GLN A N 1
ATOM 658 C CA . GLN A 1 80 ? 5.413 -0.908 -17.956 1.00 95.75 80 GLN A CA 1
ATOM 659 C C . GLN A 1 80 ? 4.667 -2.201 -18.292 1.00 95.75 80 GLN A C 1
ATOM 661 O O . GLN A 1 80 ? 4.052 -2.296 -19.349 1.00 95.75 80 GLN A O 1
ATOM 666 N N . VAL A 1 81 ? 4.685 -3.179 -17.388 1.00 96.06 81 VAL A N 1
ATOM 667 C CA . VAL A 1 81 ? 4.033 -4.475 -17.616 1.00 96.06 81 VAL A CA 1
ATOM 668 C C . VAL A 1 81 ? 2.527 -4.402 -17.329 1.00 96.06 81 VAL A C 1
ATOM 670 O O . VAL A 1 81 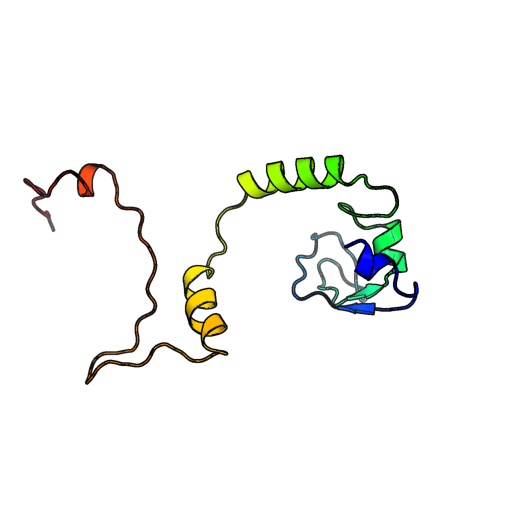? 1.715 -4.917 -18.101 1.00 96.06 81 VAL A O 1
ATOM 673 N N . ASN A 1 82 ? 2.118 -3.721 -16.253 1.00 96.94 82 ASN A N 1
ATOM 674 C CA . ASN A 1 82 ? 0.714 -3.669 -15.831 1.00 96.94 82 ASN A CA 1
ATOM 675 C C . ASN A 1 82 ? -0.154 -2.839 -16.783 1.00 96.94 82 ASN A C 1
ATOM 677 O O . ASN A 1 82 ? -1.290 -3.229 -17.052 1.00 96.94 82 ASN A O 1
ATOM 681 N N . LEU A 1 83 ? 0.375 -1.745 -17.345 1.00 95.12 83 LEU A N 1
ATOM 682 C CA . LEU A 1 83 ? -0.342 -0.947 -18.350 1.00 95.12 83 LEU A CA 1
ATOM 683 C C . LEU A 1 83 ? -0.606 -1.732 -19.644 1.00 95.12 83 LEU A C 1
ATOM 685 O O . LEU A 1 83 ? -1.560 -1.438 -20.358 1.00 95.12 83 LEU A O 1
ATOM 689 N N . LEU A 1 84 ? 0.198 -2.762 -19.921 1.00 94.19 84 LEU A N 1
ATOM 690 C CA . LEU A 1 84 ? 0.051 -3.644 -21.081 1.00 94.19 84 LEU A CA 1
ATOM 691 C C . LEU A 1 84 ? -0.745 -4.922 -20.767 1.00 94.19 84 LEU A C 1
ATOM 693 O O . LEU A 1 84 ? -0.726 -5.887 -21.541 1.00 94.19 84 LEU A O 1
ATOM 697 N N . GLY A 1 85 ? -1.454 -4.948 -19.633 1.00 95.62 85 GLY A N 1
ATOM 698 C CA . GLY A 1 85 ? -2.249 -6.098 -19.205 1.00 95.62 85 GLY A CA 1
ATOM 699 C C . GLY A 1 85 ? -1.393 -7.315 -18.857 1.00 95.62 85 GLY A C 1
ATOM 700 O O . GLY A 1 85 ? -1.778 -8.440 -19.166 1.00 95.62 85 GLY A O 1
ATOM 701 N N . GLY A 1 86 ? -0.210 -7.097 -18.278 1.00 95.81 86 GLY A N 1
ATOM 702 C CA . GLY A 1 86 ? 0.718 -8.164 -17.898 1.00 95.81 86 GLY A CA 1
ATOM 703 C C . GLY A 1 86 ? 1.697 -8.574 -19.000 1.00 95.81 86 GLY A C 1
ATOM 704 O O . GLY A 1 86 ? 2.517 -9.466 -18.787 1.00 95.81 86 GLY A O 1
ATOM 705 N N . ARG A 1 87 ? 1.632 -7.950 -20.181 1.00 93.75 87 ARG A N 1
ATOM 706 C CA . ARG A 1 87 ? 2.548 -8.246 -21.288 1.00 93.75 87 ARG A CA 1
ATOM 707 C C . ARG A 1 87 ? 3.838 -7.451 -21.137 1.00 93.75 87 ARG A C 1
ATOM 709 O O . ARG A 1 87 ? 3.814 -6.260 -20.844 1.00 93.75 87 ARG A O 1
ATOM 716 N N . PHE A 1 88 ? 4.965 -8.109 -21.378 1.00 91.62 88 PHE A N 1
ATOM 717 C CA . PHE A 1 88 ? 6.247 -7.422 -21.479 1.00 91.62 88 PHE A CA 1
ATOM 718 C C . PHE A 1 88 ? 6.335 -6.613 -22.783 1.00 91.62 88 PHE A C 1
ATOM 720 O O . PHE A 1 88 ? 5.668 -6.969 -23.762 1.00 91.62 88 PHE A O 1
ATOM 727 N N . PRO A 1 89 ? 7.162 -5.550 -22.819 1.00 88.25 89 PRO A N 1
ATOM 728 C CA . PRO A 1 89 ? 7.502 -4.869 -24.063 1.00 88.25 89 PRO A CA 1
ATOM 729 C C . PRO A 1 89 ? 8.023 -5.855 -25.114 1.00 88.25 89 PRO A C 1
ATOM 731 O O . PRO A 1 89 ? 8.680 -6.843 -24.787 1.00 88.25 89 PRO A O 1
ATOM 734 N N . THR A 1 90 ? 7.732 -5.595 -26.386 1.00 85.62 90 THR A N 1
ATOM 735 C CA . THR A 1 90 ? 8.194 -6.445 -27.486 1.00 85.62 90 THR A CA 1
ATOM 736 C C . THR A 1 90 ? 9.689 -6.267 -27.732 1.00 85.62 90 THR A C 1
ATOM 738 O O . THR A 1 90 ? 10.193 -5.145 -27.753 1.00 85.62 90 THR A O 1
ATOM 741 N N . ALA A 1 91 ? 10.381 -7.380 -27.971 1.00 84.12 91 ALA A N 1
ATOM 742 C CA . ALA A 1 91 ? 11.730 -7.390 -28.523 1.00 84.12 91 ALA A CA 1
ATOM 743 C C . ALA A 1 91 ? 11.761 -6.725 -29.914 1.00 84.12 91 ALA A C 1
ATOM 745 O O . ALA A 1 91 ? 10.776 -6.781 -30.655 1.00 84.12 91 ALA A O 1
ATOM 746 N N . SER A 1 92 ? 12.892 -6.112 -30.272 1.00 76.25 92 SER A N 1
ATOM 747 C CA . SER A 1 92 ? 13.114 -5.503 -31.589 1.00 76.25 92 SER A CA 1
ATOM 748 C C . SER A 1 92 ? 14.208 -6.270 -32.330 1.00 76.25 92 SER A C 1
ATOM 750 O O . SER A 1 92 ? 15.374 -6.231 -31.936 1.00 76.25 92 SER A O 1
ATOM 752 N N . GLY A 1 93 ? 13.838 -6.992 -33.392 1.00 82.12 93 GLY A N 1
ATOM 753 C CA . GLY A 1 93 ? 14.767 -7.845 -34.138 1.00 82.12 93 GLY A CA 1
ATOM 754 C C . GLY A 1 93 ? 15.397 -8.921 -33.248 1.00 82.12 93 GLY A C 1
ATOM 755 O O . GLY A 1 93 ? 14.688 -9.646 -32.556 1.00 82.12 93 GLY A O 1
ATOM 756 N N . GLU A 1 94 ? 16.727 -9.005 -33.251 1.00 84.69 94 GLU A N 1
ATOM 757 C CA . GLU A 1 94 ? 17.492 -9.941 -32.410 1.00 84.69 94 GLU A CA 1
ATOM 758 C C . GLU A 1 94 ? 17.769 -9.410 -30.988 1.00 84.69 94 GLU A C 1
ATOM 760 O O . GLU A 1 94 ? 18.414 -10.088 -30.188 1.00 84.69 94 GLU A O 1
ATOM 765 N N . GLN A 1 95 ? 17.310 -8.200 -30.642 1.00 84.12 95 GLN A N 1
ATOM 766 C CA . GLN A 1 95 ? 17.571 -7.606 -29.327 1.00 84.12 95 GLN A CA 1
ATOM 767 C C . GLN A 1 95 ? 16.553 -8.067 -28.274 1.00 84.12 95 GLN A C 1
ATOM 769 O O . GLN A 1 95 ? 15.363 -8.179 -28.580 1.00 84.12 95 GLN A O 1
ATOM 774 N N . PRO A 1 96 ? 16.974 -8.270 -27.011 1.00 86.12 96 PRO A N 1
ATOM 775 C CA . PRO A 1 96 ? 16.051 -8.609 -25.937 1.00 86.12 96 PRO A CA 1
ATOM 776 C C . PRO A 1 96 ? 15.061 -7.469 -25.664 1.00 86.12 96 PRO A C 1
ATOM 778 O O . PRO A 1 96 ? 15.360 -6.293 -25.866 1.00 86.12 96 PRO A O 1
ATOM 781 N N . ALA A 1 97 ? 13.884 -7.818 -25.144 1.00 89.88 97 ALA A N 1
ATOM 782 C CA . ALA A 1 97 ? 12.958 -6.837 -24.589 1.00 89.88 97 ALA A CA 1
ATOM 783 C C . ALA A 1 97 ? 13.595 -6.122 -23.386 1.00 89.88 97 ALA A C 1
ATOM 785 O O . ALA A 1 97 ? 14.159 -6.767 -22.499 1.00 89.88 97 ALA A O 1
ATOM 786 N N . LEU A 1 98 ? 13.479 -4.795 -23.341 1.00 91.94 98 LEU A N 1
ATOM 787 C CA . LEU A 1 98 ? 14.044 -3.965 -22.278 1.00 91.94 98 LEU A CA 1
ATOM 788 C C . LEU A 1 98 ? 12.933 -3.327 -21.443 1.00 91.94 98 LEU A C 1
ATOM 790 O O . LEU A 1 98 ? 11.902 -2.912 -21.970 1.00 91.94 98 LEU A O 1
ATOM 794 N N . LEU A 1 99 ? 13.173 -3.218 -20.136 1.00 93.44 99 LEU A N 1
ATOM 795 C CA . LEU A 1 99 ? 12.406 -2.348 -19.249 1.00 93.44 99 LEU A CA 1
ATOM 796 C C . LEU A 1 99 ? 13.190 -1.056 -19.045 1.00 93.44 99 LEU A C 1
ATOM 798 O O . LEU A 1 99 ? 14.345 -1.082 -18.617 1.00 93.44 99 LEU A O 1
ATOM 802 N N . THR A 1 100 ? 12.549 0.072 -19.314 1.00 91.69 100 THR A N 1
ATOM 803 C CA . THR A 1 100 ? 13.180 1.388 -19.207 1.00 91.69 100 THR A CA 1
ATOM 804 C C . THR A 1 100 ? 13.026 1.927 -17.791 1.00 91.69 100 THR A C 1
ATOM 806 O O . THR A 1 100 ? 11.922 1.958 -17.248 1.00 91.69 100 THR A O 1
ATOM 809 N N . VAL A 1 101 ? 14.122 2.371 -17.180 1.00 92.44 101 VAL A N 1
ATOM 810 C CA . VAL A 1 101 ? 14.109 3.001 -15.854 1.00 92.44 101 VAL A CA 1
ATOM 811 C C . VAL A 1 101 ? 14.735 4.388 -15.978 1.00 92.44 101 VAL A C 1
ATOM 813 O O . VAL A 1 101 ? 15.870 4.484 -16.446 1.00 92.44 101 VAL A O 1
ATOM 816 N N . PRO A 1 102 ? 14.031 5.465 -15.585 1.00 90.38 102 PRO A N 1
ATOM 817 C CA . PRO A 1 102 ? 14.629 6.789 -15.502 1.00 90.38 102 PRO A CA 1
ATOM 818 C C . PRO A 1 102 ? 15.803 6.780 -14.524 1.00 9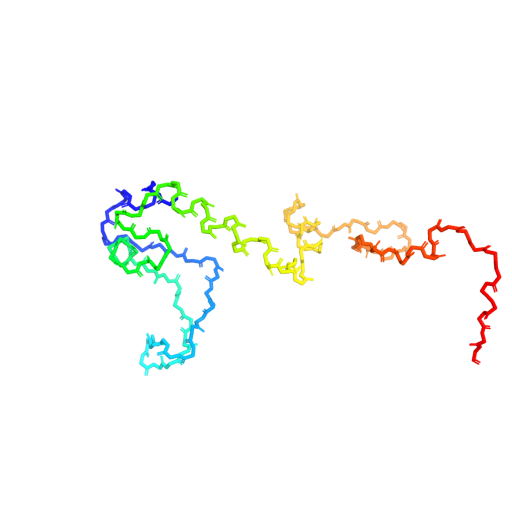0.38 102 PRO A C 1
ATOM 820 O O . PRO A 1 102 ? 15.683 6.285 -13.403 1.00 90.38 102 PRO A O 1
ATOM 823 N N . VAL A 1 103 ? 16.930 7.350 -14.940 1.00 88.50 103 VAL A N 1
ATOM 824 C CA . VAL A 1 103 ? 18.113 7.504 -14.093 1.00 88.50 103 VAL A CA 1
ATOM 825 C C . VAL A 1 103 ? 18.282 8.981 -13.779 1.00 88.50 103 VAL A C 1
ATOM 827 O O . VAL A 1 103 ? 18.284 9.815 -14.682 1.00 88.50 103 VAL A O 1
ATOM 830 N N . GLN A 1 104 ? 18.430 9.309 -12.496 1.00 84.75 104 GLN A N 1
ATOM 831 C CA . GLN A 1 104 ? 18.908 10.627 -12.099 1.00 84.75 104 GLN A CA 1
ATOM 832 C C . GLN A 1 104 ? 20.415 10.663 -12.324 1.00 84.75 104 GLN A C 1
ATOM 834 O O . GLN A 1 104 ? 21.167 9.933 -11.678 1.00 84.75 104 GLN A O 1
ATOM 839 N N . LEU A 1 105 ? 20.845 11.479 -13.280 1.00 86.19 105 LEU A N 1
ATOM 840 C CA . LEU A 1 105 ? 22.261 11.704 -13.524 1.00 86.19 105 LEU A CA 1
ATOM 841 C C . LEU A 1 105 ? 22.799 12.703 -12.493 1.00 86.19 105 LEU A C 1
ATOM 843 O O . LEU A 1 105 ? 22.125 13.711 -12.258 1.00 86.19 105 LEU A O 1
ATOM 847 N N . PRO A 1 106 ? 23.999 12.475 -11.927 1.00 84.69 106 PRO A N 1
ATOM 848 C CA . PRO A 1 106 ? 24.704 13.500 -11.162 1.00 84.69 106 PRO A CA 1
ATOM 849 C C . PRO A 1 106 ? 24.810 14.802 -11.968 1.00 84.69 106 PRO A C 1
ATOM 851 O O . PRO A 1 106 ? 24.972 14.744 -13.189 1.00 84.69 106 PRO A O 1
ATOM 854 N N . GLU A 1 107 ? 24.747 15.962 -11.310 1.00 77.81 107 GLU A N 1
ATOM 855 C CA . GLU A 1 107 ? 24.810 17.273 -11.987 1.00 77.81 107 GLU A CA 1
ATOM 856 C C . GLU A 1 107 ? 26.059 17.407 -12.877 1.00 77.81 107 GLU A C 1
ATOM 858 O O . GLU A 1 107 ? 25.971 17.868 -14.016 1.00 77.81 107 GLU A O 1
ATOM 863 N N . ASP A 1 108 ? 27.199 16.881 -12.424 1.00 79.38 108 ASP A N 1
ATOM 864 C CA . ASP A 1 108 ? 28.464 16.881 -13.171 1.00 79.38 108 ASP A CA 1
ATOM 865 C C . ASP A 1 108 ? 28.411 16.060 -14.472 1.00 79.38 108 ASP A C 1
ATOM 867 O O . ASP A 1 108 ? 29.172 16.310 -15.405 1.00 79.38 108 ASP A O 1
ATOM 871 N N . PHE A 1 109 ? 27.499 15.087 -14.564 1.00 75.31 109 PHE A N 1
ATOM 872 C CA . PHE A 1 109 ? 27.271 14.303 -15.782 1.00 75.31 109 PHE A CA 1
ATOM 873 C C . PHE A 1 109 ? 26.399 15.052 -16.801 1.00 75.31 109 PHE A C 1
ATOM 875 O O . PHE A 1 109 ? 26.463 14.761 -17.996 1.00 75.31 109 PHE A O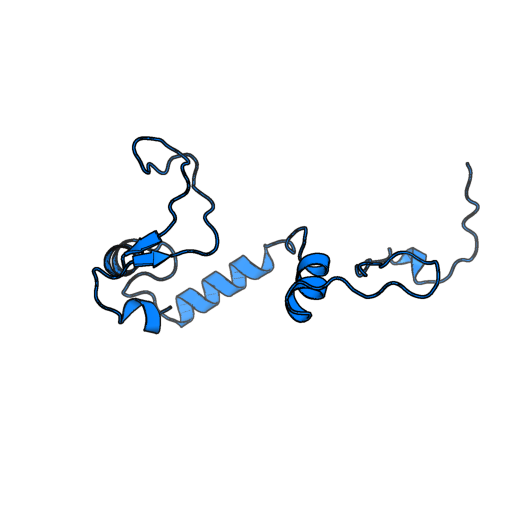 1
ATOM 882 N N . GLN A 1 110 ? 25.583 16.008 -16.344 1.00 63.03 110 GLN A N 1
ATOM 883 C CA . GLN A 1 110 ? 24.668 16.781 -17.190 1.00 63.03 110 GLN A CA 1
ATOM 884 C C . GLN A 1 110 ? 25.369 17.969 -17.869 1.00 63.03 110 GLN A C 1
ATOM 886 O O . GLN A 1 110 ? 25.013 18.329 -18.989 1.00 63.03 110 GLN A O 1
ATOM 891 N N . ASN A 1 111 ? 26.414 18.524 -17.243 1.00 63.75 111 ASN A N 1
ATOM 892 C CA . ASN A 1 111 ? 27.131 19.719 -17.714 1.00 63.75 111 ASN A CA 1
ATOM 893 C C . ASN A 1 111 ? 28.248 19.456 -18.746 1.00 63.75 111 ASN A C 1
ATOM 895 O O . ASN A 1 111 ? 29.044 20.344 -19.046 1.00 63.75 111 ASN A O 1
ATOM 899 N N . GLY A 1 112 ? 28.272 18.270 -19.355 1.00 53.47 112 GLY A N 1
ATOM 900 C CA . GLY A 1 112 ? 29.129 17.972 -20.497 1.00 53.47 112 GLY A CA 1
ATOM 901 C C . GLY A 1 112 ? 30.415 17.245 -20.121 1.00 53.47 112 GLY A C 1
ATOM 902 O O . GLY A 1 112 ? 31.263 17.718 -19.370 1.00 53.47 112 GLY A O 1
ATOM 903 N N . VAL A 1 113 ? 30.577 16.075 -20.733 1.00 53.53 113 VAL A N 1
ATOM 904 C CA . VAL A 1 113 ? 31.799 15.275 -20.733 1.00 53.53 113 VAL A CA 1
ATOM 905 C C . VAL A 1 113 ? 32.919 16.071 -21.417 1.00 53.53 113 VAL A C 1
ATOM 907 O O . VAL A 1 113 ? 33.139 15.977 -22.624 1.00 53.53 113 VAL A O 1
ATOM 910 N N . HIS A 1 114 ? 33.652 16.862 -20.641 1.00 51.12 114 HIS A N 1
ATOM 911 C CA . HIS A 1 114 ? 34.979 17.356 -20.998 1.00 51.12 114 HIS A CA 1
ATOM 912 C C . HIS A 1 114 ? 35.967 16.885 -19.925 1.00 51.12 114 HIS A C 1
ATOM 914 O O . HIS A 1 114 ? 36.304 17.607 -18.995 1.00 51.12 114 HIS A O 1
ATOM 920 N N . GLY A 1 115 ? 36.427 15.633 -20.044 1.00 51.75 115 GLY A N 1
ATOM 921 C CA . GLY A 1 115 ? 37.672 15.215 -19.387 1.00 51.75 115 GLY A CA 1
ATOM 922 C C . GLY A 1 115 ? 37.622 14.067 -18.379 1.00 51.75 115 GLY A C 1
ATOM 923 O O . GLY A 1 115 ? 38.614 13.871 -17.678 1.00 51.75 115 GLY A O 1
ATOM 924 N N . MET A 1 116 ? 36.562 13.256 -18.312 1.00 45.84 116 MET A N 1
ATOM 925 C CA . MET A 1 116 ? 36.614 12.035 -17.497 1.00 45.84 116 MET A CA 1
ATOM 926 C C . MET A 1 116 ? 37.518 10.982 -18.169 1.00 45.84 116 MET A C 1
ATOM 928 O O . MET A 1 116 ? 37.081 10.161 -18.972 1.00 45.84 116 MET A O 1
ATOM 932 N N . LYS A 1 117 ? 38.820 11.016 -17.854 1.00 43.69 117 LYS A N 1
ATOM 933 C CA . LYS A 1 117 ? 39.716 9.874 -18.065 1.00 43.69 117 LYS A CA 1
ATOM 934 C C . LYS A 1 117 ? 39.300 8.785 -17.083 1.00 43.69 117 LYS A C 1
ATOM 936 O O . LYS A 1 117 ? 39.594 8.881 -15.895 1.00 43.69 117 LYS A O 1
ATOM 941 N N . VAL A 1 118 ? 38.629 7.756 -17.588 1.00 41.72 118 VAL A N 1
ATOM 942 C CA . VAL A 1 118 ? 38.445 6.499 -16.861 1.00 41.72 118 VAL A CA 1
ATOM 943 C C . VAL A 1 118 ? 39.840 5.923 -16.611 1.00 41.72 118 VAL A C 1
ATOM 945 O O . VAL A 1 118 ? 40.511 5.485 -17.545 1.00 41.72 118 VAL A O 1
ATOM 948 N N . LYS A 1 119 ? 40.316 5.985 -15.365 1.00 41.06 119 LYS A N 1
ATOM 949 C CA . LYS A 1 119 ? 41.382 5.089 -14.915 1.00 41.06 119 LYS A CA 1
ATOM 950 C C . LYS A 1 119 ? 40.710 3.774 -14.540 1.00 41.06 119 LYS A C 1
ATOM 952 O O . LYS A 1 119 ? 39.841 3.770 -13.671 1.00 41.06 119 LYS A O 1
ATOM 957 N N . LEU A 1 120 ? 41.084 2.727 -15.272 1.00 43.19 120 LEU A N 1
ATOM 958 C CA . LEU A 1 120 ? 40.874 1.334 -14.888 1.00 43.19 120 LEU A CA 1
ATOM 959 C C . LEU A 1 120 ? 41.581 1.045 -13.560 1.00 43.19 120 LEU A C 1
ATOM 961 O O . LEU A 1 120 ? 42.656 1.655 -13.335 1.00 43.19 120 LEU A O 1
#

pLDDT: mean 89.67, std 13.6, range [41.06, 98.69]

Foldseek 3Di:
DVVQLVDDQADWDFDPDFQFDQQDDDPRDGRDGDGTDGSNCQQPPVPQDHPPDDPVNSVVVVVVVVVVDDDDPCNQVCVQCVVVVNDADDADDPGDGDRDDDDDDDPVVVVDPDDPPDDD

Secondary structure (DSSP, 8-state):
-HHHHTS-TT-EEE-S-----TT-EETTEET---SEEEHHHHHHH-TTT-TT--HHHHHHHHHHHHHHPPPPTTHHHHHHHHTTTTPPPPPBTTBPP---------HHHHS--S------

Radius of gyration: 22.65 Å; Cα contacts (8 Å, |Δi|>4): 92; chains: 1; bounding box: 64×38×52 Å